Protein AF-A0A7T4QQ82-F1 (afdb_monomer)

pLDDT: mean 84.8, std 8.28, range [46.31, 94.81]

Solvent-accessible surface area (backbone atoms only — not comparable to full-atom values): 7508 Å² total; per-residue (Å²): 112,69,69,62,50,51,53,51,51,51,50,52,51,52,58,57,50,46,69,37,84,68,48,26,59,54,51,46,43,76,74,28,44,82,48,43,31,34,27,23,57,44,44,88,46,71,50,71,35,43,78,71,74,51,64,68,60,53,52,49,56,51,60,71,66,56,47,87,91,71,66,52,92,46,56,80,42,70,26,26,51,50,77,86,63,79,87,52,58,91,48,46,67,58,74,69,39,82,78,35,75,72,77,68,36,49,75,46,55,62,66,59,28,53,52,39,38,52,52,52,56,49,54,58,61,64,73,77,111

Radius of gyration: 19.85 Å; Cα contacts (8 Å, |Δi|>4): 133; chains: 1; bounding box: 48×26×62 Å

Foldseek 3Di:
DVVVVVVVVVVVVVVVVCVDPPNVVVCQQVQQQAAWKKAWLLRPDIDGDRRLPVVVVVVVVLVVPDDVVPDDVRSVAMETQHDDRPVPVVCVVLVPPPPNPSVVGHYDHPVSNVVSNVVVVVVVVVVVD

Sequence (129 aa):
MKKRYYILMSLIVIIFLSNIPPLRYTFDWLVDETHYKYATASGNFSVIDRSGNNISGVKGGFKESIDPEKLIADDTVLCRLFWKNPLAFWRYHSYLDKNDPRYKIPYKSEDEIEKRKKEIAHSLKNHVN

Structure (mmCIF, N/CA/C/O backbone):
data_AF-A0A7T4QQ82-F1
#
_entry.id   AF-A0A7T4QQ82-F1
#
loop_
_atom_site.group_PDB
_atom_site.id
_atom_site.type_symbol
_atom_site.label_atom_id
_atom_site.label_alt_id
_atom_site.label_comp_id
_atom_site.label_asym_id
_atom_site.label_entity_id
_atom_site.label_seq_id
_atom_site.pdbx_PDB_ins_code
_atom_site.Cartn_x
_atom_site.Cartn_y
_atom_site.Cartn_z
_atom_site.occupancy
_atom_site.B_iso_or_equiv
_atom_site.auth_seq_id
_atom_site.auth_comp_id
_atom_site.auth_asym_id
_atom_site.auth_atom_id
_atom_site.pdbx_PDB_model_num
ATOM 1 N N . MET A 1 1 ? -16.235 -8.145 37.964 1.00 60.66 1 MET A N 1
ATOM 2 C CA . MET A 1 1 ? -17.099 -7.789 36.812 1.00 60.66 1 MET A CA 1
ATOM 3 C C . MET A 1 1 ? -16.994 -6.312 36.432 1.00 60.66 1 MET A C 1
ATOM 5 O O . MET A 1 1 ? -16.609 -6.038 35.306 1.00 60.66 1 MET A O 1
ATOM 9 N N . LYS A 1 2 ? -17.191 -5.366 37.365 1.00 72.62 2 LYS A N 1
ATOM 10 C CA . LYS A 1 2 ? -17.107 -3.912 37.094 1.00 72.62 2 LYS A CA 1
ATOM 11 C C . LYS A 1 2 ? -15.767 -3.441 36.490 1.00 72.62 2 LYS A C 1
ATOM 13 O O . LYS A 1 2 ? -15.773 -2.705 35.519 1.00 72.62 2 LYS A O 1
ATOM 18 N N . LYS A 1 3 ? -14.616 -3.932 36.979 1.00 82.25 3 LYS A N 1
ATOM 19 C CA . LYS A 1 3 ? -13.288 -3.576 36.422 1.00 82.25 3 LYS A CA 1
ATOM 20 C C . LYS A 1 3 ? -13.125 -3.952 34.940 1.00 82.25 3 LYS A C 1
ATOM 22 O O . LYS A 1 3 ? -12.616 -3.155 34.168 1.00 82.25 3 LYS A O 1
ATOM 27 N N . ARG A 1 4 ? -13.603 -5.138 34.537 1.00 87.38 4 ARG A N 1
ATOM 28 C CA . ARG A 1 4 ? -13.575 -5.584 33.130 1.00 87.38 4 ARG A CA 1
ATOM 29 C C . ARG A 1 4 ? -14.492 -4.724 32.257 1.00 87.38 4 ARG A C 1
ATOM 31 O O . ARG A 1 4 ? -14.113 -4.380 31.149 1.00 87.38 4 ARG A O 1
ATOM 38 N N . TYR A 1 5 ? -15.650 -4.334 32.791 1.00 92.31 5 TYR A N 1
ATOM 39 C CA . TYR A 1 5 ? -16.566 -3.404 32.129 1.00 92.31 5 TYR A CA 1
ATOM 40 C C . TYR A 1 5 ? -15.931 -2.024 31.905 1.00 92.31 5 TYR A C 1
ATOM 42 O O . TYR A 1 5 ? -16.000 -1.510 30.797 1.00 92.31 5 TYR A O 1
ATOM 50 N N . TYR A 1 6 ? -15.246 -1.453 32.904 1.00 93.25 6 TYR A N 1
ATOM 51 C CA . TYR A 1 6 ? -14.562 -0.164 32.737 1.00 93.25 6 TYR A CA 1
ATOM 52 C C . TYR A 1 6 ? -13.428 -0.222 31.711 1.00 93.25 6 TYR A C 1
ATOM 54 O O . TYR A 1 6 ? -13.313 0.697 30.912 1.00 93.25 6 TYR A O 1
ATOM 62 N N . ILE A 1 7 ? -12.652 -1.312 31.680 1.00 93.62 7 ILE A N 1
ATOM 63 C CA . ILE A 1 7 ? -11.613 -1.523 30.657 1.00 93.62 7 ILE A CA 1
ATOM 64 C C . ILE A 1 7 ? -12.239 -1.593 29.256 1.00 93.62 7 ILE A C 1
ATOM 66 O O . ILE A 1 7 ? -11.759 -0.952 28.322 1.00 93.62 7 ILE A O 1
ATOM 70 N N . LEU A 1 8 ? -13.339 -2.337 29.111 1.00 93.50 8 LEU A N 1
ATOM 71 C CA . LEU A 1 8 ? -14.050 -2.451 27.838 1.00 93.50 8 LEU A CA 1
ATOM 72 C C . LEU A 1 8 ? -14.605 -1.092 27.388 1.00 93.50 8 LEU A C 1
ATOM 74 O O . LEU A 1 8 ? -14.417 -0.696 26.243 1.00 93.50 8 LEU A O 1
ATOM 78 N N . MET A 1 9 ? -15.224 -0.346 28.306 1.00 93.62 9 MET A N 1
ATOM 79 C CA . MET A 1 9 ? -15.733 0.999 28.041 1.00 93.62 9 MET A CA 1
ATOM 80 C C . MET A 1 9 ? -14.620 1.971 27.659 1.00 93.62 9 MET A C 1
ATOM 82 O O . MET A 1 9 ? -14.790 2.729 26.708 1.00 93.62 9 MET A O 1
ATOM 86 N N . SER A 1 10 ? -13.468 1.934 28.336 1.00 91.06 10 SER A N 1
ATOM 87 C CA . SER A 1 10 ? -12.330 2.779 27.962 1.00 91.06 10 SER A CA 1
ATOM 88 C C . SER A 1 10 ? -11.802 2.445 26.568 1.00 91.06 10 SER A C 1
ATOM 90 O O . SER A 1 10 ? -11.508 3.359 25.807 1.00 91.06 10 SER A O 1
ATOM 92 N N . LEU A 1 11 ? -11.753 1.161 26.193 1.00 89.62 11 LEU A N 1
ATOM 93 C CA . LEU A 1 11 ? -11.360 0.751 24.842 1.00 89.62 11 LEU A CA 1
ATOM 94 C C . LEU A 1 11 ? -12.345 1.274 23.795 1.00 89.62 11 LEU A C 1
ATOM 96 O O . LEU A 1 11 ? -11.919 1.848 22.800 1.00 89.62 11 LEU A O 1
ATOM 100 N N . ILE A 1 12 ? -13.651 1.146 24.041 1.00 89.12 12 ILE A N 1
ATOM 101 C CA . ILE A 1 12 ? -14.686 1.670 23.140 1.00 89.12 12 ILE A CA 1
ATOM 102 C C . ILE A 1 12 ? -14.532 3.186 22.970 1.00 89.12 12 ILE A C 1
ATOM 104 O O . ILE A 1 12 ? -14.526 3.675 21.844 1.00 89.12 12 ILE A O 1
ATOM 108 N N . VAL A 1 13 ? -14.348 3.933 24.061 1.00 89.75 13 VAL A N 1
ATOM 109 C CA . VAL A 1 13 ? -14.150 5.390 24.000 1.00 89.75 13 VAL A CA 1
ATOM 110 C C . VAL A 1 13 ? -12.892 5.751 23.207 1.00 89.75 13 VAL A C 1
ATOM 112 O O . VAL A 1 13 ? -12.957 6.636 22.360 1.00 89.75 13 VAL A O 1
ATOM 115 N N . ILE A 1 14 ? -11.773 5.049 23.412 1.00 85.31 14 ILE A N 1
ATOM 116 C CA . ILE A 1 14 ? -10.534 5.263 22.645 1.00 85.31 14 ILE A CA 1
ATOM 117 C C . ILE A 1 14 ? -10.767 5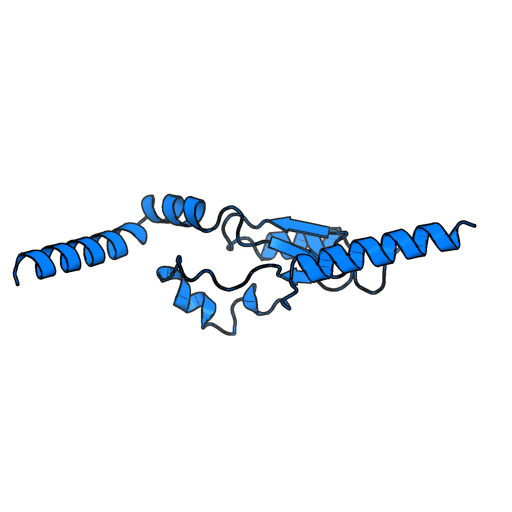.012 21.149 1.00 85.31 14 ILE A C 1
ATOM 119 O O . ILE A 1 14 ? -10.329 5.813 20.328 1.00 85.31 14 ILE A O 1
ATOM 123 N N . ILE A 1 15 ? -11.499 3.950 20.798 1.00 83.88 15 ILE A N 1
ATOM 124 C CA . ILE A 1 15 ? -11.857 3.622 19.411 1.00 83.88 15 ILE A CA 1
ATOM 125 C C . ILE A 1 15 ? -12.719 4.726 18.779 1.00 83.88 15 ILE A C 1
ATOM 127 O O . ILE A 1 15 ? -12.508 5.099 17.626 1.00 83.88 15 ILE A O 1
ATOM 131 N N . PHE A 1 16 ? -13.693 5.272 19.510 1.00 84.44 16 PHE A N 1
ATOM 132 C CA . PHE A 1 16 ? -14.508 6.379 19.003 1.00 84.44 16 PHE A CA 1
ATOM 133 C C . PHE A 1 16 ? -13.686 7.664 18.846 1.00 84.44 16 PHE A C 1
ATOM 135 O O . PHE A 1 16 ? -13.773 8.322 17.810 1.00 84.44 16 PHE A O 1
ATOM 142 N N . LEU A 1 17 ? -12.851 8.004 19.833 1.00 83.00 17 LEU A N 1
ATOM 143 C CA . LEU A 1 17 ? -12.011 9.203 19.796 1.00 83.00 17 LEU A CA 1
ATOM 144 C C . LEU A 1 17 ? -10.945 9.143 18.694 1.00 83.00 17 LEU A C 1
ATOM 146 O O . LEU A 1 17 ? -10.668 10.170 18.078 1.00 83.00 17 LEU A O 1
ATOM 150 N N . SER A 1 18 ? -10.390 7.965 18.384 1.00 75.94 18 SER A N 1
ATOM 151 C CA . SER A 1 18 ? -9.410 7.811 17.298 1.00 75.94 18 SER A CA 1
ATOM 152 C C . SER A 1 18 ? -9.993 8.064 15.902 1.00 75.94 18 SER A C 1
ATOM 154 O O . SER A 1 18 ? -9.237 8.263 14.957 1.00 75.94 18 SER A O 1
ATOM 156 N N . ASN A 1 19 ? -11.322 8.113 15.758 1.00 79.12 19 ASN A N 1
ATOM 157 C CA . ASN A 1 19 ? -11.995 8.437 14.498 1.00 79.12 19 ASN A CA 1
ATOM 158 C C . ASN A 1 19 ? -12.304 9.938 14.327 1.00 79.12 19 ASN A C 1
ATOM 160 O O . ASN A 1 19 ? -12.681 10.357 13.229 1.00 79.12 19 ASN A O 1
ATOM 164 N N . ILE A 1 20 ? -12.134 10.754 15.373 1.00 82.88 20 ILE A N 1
ATOM 165 C CA . ILE A 1 20 ? -12.473 12.183 15.365 1.00 82.88 20 ILE A CA 1
ATOM 166 C C . ILE A 1 20 ? -11.228 13.021 15.008 1.00 82.88 20 ILE A C 1
ATOM 168 O O . ILE A 1 20 ? -10.159 12.817 15.591 1.00 82.88 20 ILE A O 1
ATOM 172 N N . PRO A 1 21 ? -11.313 13.980 14.065 1.00 79.69 21 PRO A N 1
ATOM 173 C CA . PRO A 1 21 ? -10.241 14.953 13.846 1.00 79.69 21 PRO A CA 1
ATOM 174 C C . PRO A 1 21 ? -10.005 15.826 15.097 1.00 79.69 21 PRO A C 1
ATOM 176 O O . PRO A 1 21 ? -10.978 16.245 15.720 1.00 79.69 21 PRO A O 1
ATOM 179 N N . PRO A 1 22 ? -8.753 16.154 15.472 1.00 81.25 22 PRO A N 1
ATOM 180 C CA . PRO A 1 22 ? -7.504 15.876 14.760 1.00 81.25 22 PRO A CA 1
ATOM 181 C C . PRO A 1 22 ? -6.859 14.525 15.106 1.00 81.25 22 PRO A C 1
ATOM 183 O O . PRO A 1 22 ? -5.943 14.111 14.401 1.00 81.25 22 PRO A O 1
ATOM 186 N N . LEU A 1 23 ? -7.329 13.828 16.148 1.00 80.69 23 LEU A N 1
ATOM 187 C CA . LEU A 1 23 ? -6.727 12.581 16.643 1.00 80.69 23 LEU A CA 1
ATOM 188 C C . LEU A 1 23 ? -6.598 11.527 15.542 1.00 80.69 23 LEU A C 1
AT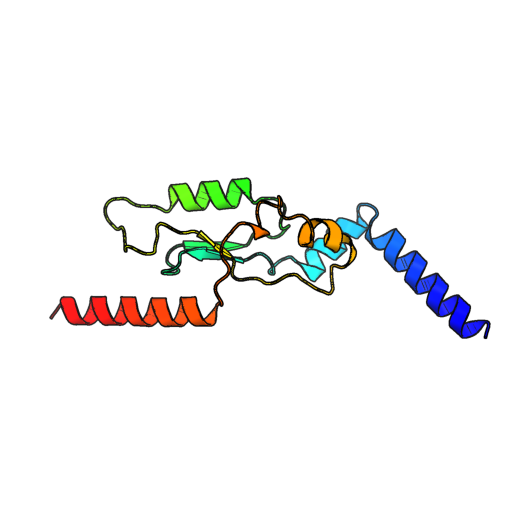OM 190 O O . LEU A 1 23 ? -5.565 10.869 15.446 1.00 80.69 23 LEU A O 1
ATOM 194 N N . ARG A 1 24 ? -7.598 11.434 14.661 1.00 78.88 24 ARG A N 1
ATOM 195 C CA . ARG A 1 24 ? -7.553 10.566 13.480 1.00 78.88 24 ARG A CA 1
ATOM 196 C C . ARG A 1 24 ? -6.293 10.760 12.635 1.00 78.88 24 ARG A C 1
ATOM 198 O O . ARG A 1 24 ? -5.672 9.775 12.264 1.00 78.88 24 ARG A O 1
ATOM 205 N N . TYR A 1 25 ? -5.883 12.002 12.372 1.00 77.94 25 TYR A N 1
ATOM 206 C CA . TYR A 1 25 ? -4.676 12.271 11.585 1.00 77.94 25 TYR A CA 1
ATOM 207 C C . TYR A 1 25 ? -3.412 11.796 12.298 1.00 77.94 25 TYR A C 1
ATOM 209 O O . TYR A 1 25 ? -2.509 11.276 11.652 1.00 77.94 25 TYR A O 1
ATOM 217 N N . THR A 1 26 ? -3.347 11.942 13.622 1.00 81.50 26 THR A N 1
ATOM 218 C CA . THR A 1 26 ? -2.211 11.465 14.420 1.00 81.50 26 THR A CA 1
ATOM 219 C C . THR A 1 26 ? -2.126 9.942 14.419 1.00 81.50 26 THR A C 1
ATOM 221 O O . THR A 1 26 ? -1.037 9.397 14.265 1.00 81.50 26 THR A O 1
ATOM 224 N N . PHE A 1 27 ? -3.262 9.251 14.555 1.00 80.06 27 PHE A N 1
ATOM 225 C CA . PHE A 1 27 ? -3.309 7.792 14.469 1.00 80.06 27 PHE A CA 1
ATOM 226 C C . PHE A 1 27 ? -2.979 7.292 13.062 1.00 80.06 27 PHE A C 1
ATOM 228 O O . PHE A 1 27 ? -2.180 6.370 12.933 1.00 80.06 27 PHE A O 1
ATOM 235 N N . ASP A 1 28 ? -3.533 7.917 12.021 1.00 77.88 28 ASP A N 1
ATOM 236 C CA . ASP A 1 28 ? -3.223 7.576 10.632 1.00 77.88 28 ASP A CA 1
ATOM 237 C C . ASP A 1 28 ? -1.725 7.803 10.342 1.00 77.88 28 ASP A C 1
ATOM 239 O O . ASP A 1 28 ? -1.082 6.946 9.750 1.00 77.88 28 ASP A O 1
ATOM 243 N N . TRP A 1 29 ? -1.123 8.896 10.825 1.00 80.44 29 TRP A N 1
ATOM 244 C CA . TRP A 1 29 ? 0.321 9.125 10.698 1.00 80.44 29 TRP A CA 1
ATOM 245 C C . TRP A 1 29 ? 1.144 8.049 11.424 1.00 80.44 29 TRP A C 1
ATOM 247 O O . TRP A 1 29 ? 1.993 7.410 10.809 1.00 80.44 29 TRP A O 1
ATOM 257 N N . LEU A 1 30 ? 0.848 7.784 12.700 1.00 82.31 30 LEU A N 1
ATOM 258 C CA . LEU A 1 30 ? 1.586 6.811 13.513 1.00 82.31 30 LEU A CA 1
ATOM 259 C C . LEU A 1 30 ? 1.539 5.392 12.927 1.00 82.31 30 LEU A C 1
ATOM 261 O O . LEU A 1 30 ? 2.505 4.639 13.035 1.00 82.31 30 LEU A O 1
ATOM 265 N N . VAL A 1 31 ? 0.397 5.013 12.355 1.00 81.06 31 VAL A N 1
ATOM 266 C CA . VAL A 1 31 ? 0.128 3.640 11.916 1.00 81.06 31 VAL A CA 1
ATOM 267 C C . VAL A 1 31 ? 0.459 3.432 10.433 1.00 81.06 31 VAL A C 1
ATOM 269 O O . VAL A 1 31 ? 0.825 2.315 10.064 1.00 81.06 31 VAL A O 1
ATOM 272 N N . ASP A 1 32 ? 0.386 4.477 9.597 1.00 81.38 32 ASP A N 1
ATOM 273 C CA . ASP A 1 32 ? 0.445 4.342 8.137 1.00 81.38 32 ASP A CA 1
ATOM 274 C C . ASP A 1 32 ? 1.515 5.189 7.413 1.00 81.38 32 ASP A C 1
ATOM 276 O O . ASP A 1 32 ? 1.655 5.029 6.197 1.00 81.38 32 ASP A O 1
ATOM 280 N N . GLU A 1 33 ? 2.313 6.030 8.091 1.00 80.06 33 GLU A N 1
ATOM 281 C CA . GLU A 1 33 ? 3.250 6.967 7.426 1.00 80.06 33 GLU A CA 1
ATOM 282 C C . GLU A 1 33 ? 4.163 6.303 6.379 1.00 80.06 33 GLU A C 1
ATOM 284 O O . GLU A 1 33 ? 4.458 6.888 5.334 1.00 80.06 33 GLU A O 1
ATOM 289 N N . THR A 1 34 ? 4.595 5.069 6.633 1.00 83.44 34 THR A N 1
ATOM 290 C CA . THR A 1 34 ? 5.469 4.302 5.730 1.00 83.44 34 THR A CA 1
ATOM 291 C C . THR A 1 34 ? 4.799 3.061 5.146 1.00 83.44 34 THR A C 1
ATOM 293 O O . THR A 1 34 ? 5.451 2.274 4.459 1.00 83.44 34 THR A O 1
ATOM 296 N N . HIS A 1 35 ? 3.502 2.882 5.397 1.00 89.12 35 HIS A N 1
ATOM 297 C CA . HIS A 1 35 ? 2.790 1.658 5.058 1.00 89.12 35 HIS A CA 1
ATOM 298 C C . HIS A 1 35 ? 2.465 1.575 3.563 1.00 89.12 35 HIS A C 1
ATOM 300 O O . HIS A 1 35 ? 2.749 0.562 2.931 1.00 89.12 35 HIS A O 1
ATOM 306 N N . TYR A 1 36 ? 1.914 2.633 2.960 1.00 91.06 36 TYR A N 1
ATOM 307 C CA . TYR A 1 36 ? 1.443 2.582 1.570 1.00 91.06 36 TYR A CA 1
ATOM 308 C C . TYR A 1 36 ? 2.566 2.825 0.556 1.00 91.06 36 TYR A C 1
ATOM 310 O O . TYR A 1 36 ? 2.692 3.906 -0.023 1.00 91.06 36 TYR A O 1
ATOM 318 N N . LYS A 1 37 ? 3.379 1.797 0.323 1.00 94.25 37 LYS A N 1
ATOM 319 C CA . LYS A 1 37 ? 4.448 1.812 -0.678 1.00 94.25 37 LYS A CA 1
ATOM 320 C C . LYS A 1 37 ? 4.004 1.235 -2.023 1.00 94.25 37 LYS A C 1
ATOM 322 O O . LYS A 1 37 ? 3.345 0.197 -2.098 1.00 94.25 37 LYS A O 1
ATOM 327 N N . TYR A 1 38 ? 4.436 1.874 -3.096 1.00 94.50 38 TYR A N 1
ATOM 328 C CA . TYR A 1 38 ? 4.197 1.438 -4.466 1.00 94.50 38 TYR A CA 1
ATOM 329 C C . TYR A 1 38 ? 5.511 1.415 -5.228 1.00 94.50 38 TYR A C 1
ATOM 331 O O . TYR A 1 38 ? 6.402 2.216 -4.946 1.00 94.50 38 TYR A O 1
ATOM 339 N N . ALA A 1 39 ? 5.625 0.516 -6.196 1.00 93.94 39 ALA A N 1
ATOM 340 C CA . ALA A 1 39 ? 6.778 0.443 -7.081 1.00 93.94 39 ALA A CA 1
ATOM 341 C C . ALA A 1 39 ? 6.400 -0.168 -8.428 1.00 93.94 39 ALA A C 1
ATOM 343 O O . ALA A 1 39 ? 5.349 -0.796 -8.551 1.00 93.94 39 ALA A O 1
ATOM 344 N N . THR A 1 40 ? 7.254 -0.010 -9.433 1.00 92.25 40 THR A N 1
ATOM 345 C CA . THR A 1 40 ? 7.154 -0.829 -10.648 1.00 92.25 40 THR A CA 1
ATOM 346 C C . THR A 1 40 ? 7.610 -2.258 -10.396 1.00 92.25 40 THR A C 1
ATOM 348 O O . THR A 1 40 ? 8.303 -2.537 -9.417 1.00 92.25 40 THR A O 1
ATOM 351 N N . ALA A 1 41 ? 7.264 -3.179 -11.297 1.00 86.12 41 ALA A N 1
ATOM 352 C CA . ALA A 1 41 ? 7.724 -4.562 -11.197 1.00 86.12 41 ALA A CA 1
ATOM 353 C C . ALA A 1 41 ? 9.249 -4.718 -11.365 1.00 86.12 41 ALA A C 1
ATOM 355 O O . ALA A 1 41 ? 9.803 -5.681 -10.837 1.00 86.12 41 ALA A O 1
ATOM 356 N N . SER A 1 42 ? 9.929 -3.782 -12.039 1.00 83.75 42 SER A N 1
ATOM 357 C CA . SER A 1 42 ? 11.400 -3.700 -12.023 1.00 83.75 42 SER A CA 1
ATOM 358 C C . SER A 1 42 ? 11.934 -2.998 -10.764 1.00 83.75 42 SER A C 1
ATOM 360 O O . SER A 1 42 ? 13.074 -3.209 -10.359 1.00 83.75 42 SER A O 1
ATOM 362 N N . GLY A 1 43 ? 11.104 -2.147 -10.153 1.00 83.50 43 GLY A N 1
ATOM 363 C CA . GLY A 1 43 ? 11.420 -1.300 -9.016 1.00 83.50 43 GLY A CA 1
ATOM 364 C C . GLY A 1 43 ? 12.209 -0.025 -9.340 1.00 83.50 43 GLY A C 1
ATOM 365 O O . GLY A 1 43 ? 12.691 0.622 -8.407 1.00 83.50 43 GLY A O 1
ATOM 366 N N . ASN A 1 44 ? 12.354 0.349 -10.613 1.00 85.12 44 ASN A N 1
ATOM 367 C CA . ASN A 1 44 ? 12.945 1.629 -11.023 1.00 85.12 44 ASN A CA 1
ATOM 368 C C . ASN A 1 44 ? 12.167 2.842 -10.505 1.00 85.12 44 ASN A C 1
ATOM 370 O O . ASN A 1 44 ? 12.762 3.857 -10.149 1.00 85.12 44 ASN A O 1
ATOM 374 N N . PHE A 1 45 ? 10.847 2.718 -10.400 1.00 89.44 45 PHE A N 1
ATOM 375 C CA . PHE A 1 45 ? 10.003 3.689 -9.720 1.00 89.44 45 PHE A CA 1
ATOM 376 C C . PHE A 1 45 ? 9.590 3.142 -8.355 1.00 89.44 45 PHE A C 1
ATOM 378 O O . PHE A 1 45 ? 9.194 1.980 -8.241 1.00 89.44 45 PHE A O 1
ATOM 385 N N . SER A 1 46 ? 9.642 3.986 -7.324 1.00 91.88 46 SER A N 1
ATOM 386 C CA . SER A 1 46 ? 9.088 3.684 -6.005 1.00 91.88 46 SER A CA 1
ATOM 387 C C . SER A 1 46 ? 8.598 4.949 -5.314 1.00 91.88 46 SER A C 1
ATOM 389 O O . SER A 1 46 ? 9.295 5.963 -5.328 1.00 91.88 46 SER A O 1
ATOM 391 N N . VAL A 1 47 ? 7.438 4.884 -4.667 1.00 93.19 47 VAL A N 1
ATOM 392 C CA . VAL A 1 47 ? 6.840 6.023 -3.962 1.00 93.19 47 VAL A CA 1
ATOM 393 C C . VAL A 1 47 ? 6.077 5.566 -2.722 1.00 93.19 47 VAL A C 1
ATOM 395 O O . VAL A 1 47 ? 5.538 4.460 -2.679 1.00 93.19 47 VAL A O 1
ATOM 398 N N . ILE A 1 48 ? 6.019 6.434 -1.711 1.00 92.50 48 ILE A N 1
ATOM 399 C CA . ILE A 1 48 ? 5.266 6.217 -0.472 1.00 92.50 48 ILE A CA 1
ATOM 400 C C . ILE A 1 48 ? 4.119 7.229 -0.403 1.00 92.50 48 ILE A C 1
ATOM 402 O O . ILE A 1 48 ? 4.357 8.437 -0.406 1.00 92.50 48 ILE A O 1
ATOM 406 N N . ASP A 1 49 ? 2.880 6.748 -0.306 1.00 90.00 49 ASP A N 1
ATOM 407 C CA . ASP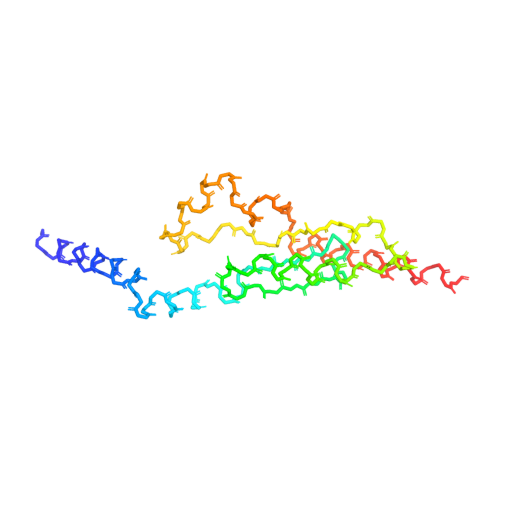 A 1 49 ? 1.711 7.572 0.016 1.00 90.00 49 ASP A CA 1
ATOM 408 C C . ASP A 1 49 ? 1.510 7.605 1.534 1.00 90.00 49 ASP A C 1
ATOM 410 O O . ASP A 1 49 ? 0.862 6.737 2.109 1.00 90.00 49 ASP A O 1
A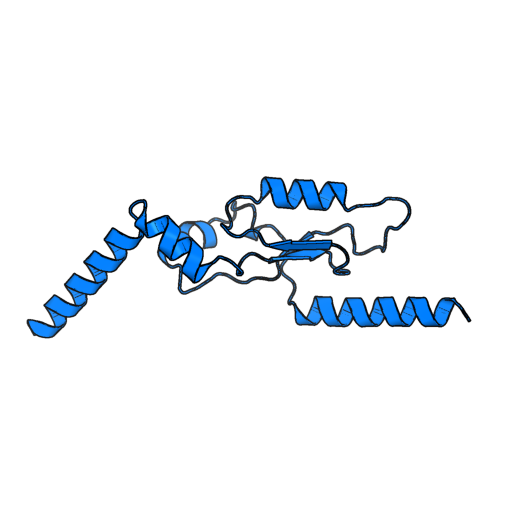TOM 414 N N . ARG A 1 50 ? 2.027 8.640 2.196 1.00 82.62 50 ARG A N 1
ATOM 415 C CA . ARG A 1 50 ? 2.018 8.744 3.669 1.00 82.62 50 ARG A CA 1
ATOM 416 C C . ARG A 1 50 ? 0.630 8.705 4.320 1.00 82.62 50 ARG A C 1
ATOM 418 O O . ARG A 1 50 ? 0.534 8.543 5.528 1.00 82.62 50 ARG A O 1
ATOM 425 N N . SER A 1 51 ? -0.439 8.898 3.549 1.00 75.69 51 SER A N 1
ATOM 426 C CA . SER A 1 51 ? -1.821 8.936 4.055 1.00 75.69 51 SER A CA 1
ATOM 427 C C . SER A 1 51 ? -2.693 7.785 3.537 1.00 75.69 51 SER A C 1
ATOM 429 O O . SER A 1 51 ? -3.780 7.508 4.061 1.00 75.69 51 SER A O 1
ATOM 431 N N . GLY A 1 52 ? -2.250 7.124 2.466 1.00 79.88 52 GLY A N 1
ATOM 432 C CA . GLY A 1 52 ? -3.080 6.210 1.691 1.00 79.88 52 GLY A CA 1
ATOM 433 C C . GLY A 1 52 ? -4.279 6.899 1.032 1.00 79.88 52 GLY A C 1
ATOM 434 O O . GLY A 1 52 ? -5.253 6.219 0.719 1.00 79.88 52 GLY A O 1
ATOM 435 N N . ASN A 1 53 ? -4.275 8.225 0.886 1.00 80.56 53 ASN A N 1
ATOM 436 C CA . ASN A 1 53 ? -5.376 8.991 0.295 1.00 80.56 53 ASN A CA 1
ATOM 437 C C . ASN A 1 53 ? -4.960 9.712 -0.998 1.00 80.56 53 ASN A C 1
ATOM 439 O O . ASN A 1 53 ? -5.813 10.294 -1.663 1.00 80.56 53 ASN A O 1
ATOM 443 N N . ASN A 1 54 ? -3.683 9.648 -1.395 1.00 87.31 54 ASN A N 1
ATOM 444 C CA . ASN A 1 54 ? -3.142 10.337 -2.568 1.00 87.31 54 ASN A CA 1
ATOM 445 C C . ASN A 1 54 ? -2.852 9.374 -3.733 1.00 87.31 54 ASN A C 1
ATOM 447 O O . ASN A 1 54 ? -1.849 9.475 -4.442 1.00 87.31 54 ASN A O 1
ATOM 451 N N . ILE A 1 55 ? -3.752 8.417 -3.955 1.00 89.69 55 ILE A N 1
ATOM 452 C CA . ILE A 1 55 ? -3.599 7.415 -5.016 1.00 89.69 55 ILE A CA 1
ATOM 453 C C . ILE A 1 55 ? -3.557 8.033 -6.423 1.00 89.69 55 ILE A C 1
ATOM 455 O O . ILE A 1 55 ? -2.926 7.485 -7.325 1.00 89.69 55 ILE A O 1
ATOM 459 N N . SER A 1 56 ? -4.219 9.176 -6.622 1.00 90.62 56 SER A N 1
ATOM 460 C CA . SER A 1 56 ? -4.172 9.942 -7.869 1.00 90.62 56 SER A CA 1
ATOM 461 C C . SER A 1 56 ? -2.771 10.496 -8.124 1.00 90.62 56 SER A C 1
ATOM 463 O O . SER A 1 56 ? -2.248 10.302 -9.219 1.00 90.62 56 SER A O 1
ATOM 465 N N . GLY A 1 57 ? -2.139 11.099 -7.112 1.00 91.00 57 GLY A N 1
ATOM 466 C CA . GLY A 1 57 ? -0.761 11.580 -7.195 1.00 91.00 57 GLY A CA 1
ATOM 467 C C . GLY A 1 57 ? 0.235 10.453 -7.466 1.00 91.00 57 GLY A C 1
ATOM 468 O O . GLY A 1 57 ? 1.092 10.592 -8.332 1.00 91.00 57 GLY A O 1
ATOM 469 N N . VAL A 1 58 ? 0.064 9.296 -6.813 1.00 92.38 58 VAL A N 1
ATOM 470 C CA . VAL A 1 58 ? 0.885 8.096 -7.071 1.00 92.38 58 VAL A CA 1
ATOM 471 C C . VAL A 1 58 ? 0.790 7.657 -8.534 1.00 92.38 58 VAL A C 1
ATOM 473 O O . VAL A 1 58 ? 1.811 7.408 -9.171 1.00 92.38 58 VAL A O 1
ATOM 476 N N . LYS A 1 59 ? -0.425 7.580 -9.091 1.00 92.38 59 LYS A N 1
ATOM 477 C CA . LYS A 1 59 ? -0.631 7.205 -10.500 1.00 92.38 59 LYS A CA 1
ATOM 478 C C . LYS A 1 59 ? -0.078 8.248 -11.473 1.00 92.38 59 LYS A C 1
ATOM 480 O O . LYS A 1 59 ? 0.430 7.863 -12.521 1.00 92.38 59 LYS A O 1
ATOM 485 N N . GLY A 1 60 ? -0.177 9.533 -11.132 1.00 91.12 60 GLY A N 1
ATOM 486 C CA . GLY A 1 60 ? 0.415 10.628 -11.902 1.00 91.12 60 GLY A CA 1
ATOM 487 C C . GLY A 1 60 ? 1.933 10.498 -11.985 1.00 91.12 60 GLY A C 1
ATOM 488 O O . GLY A 1 60 ? 2.466 10.357 -13.081 1.00 91.12 60 GLY A O 1
ATOM 489 N N . GLY A 1 61 ? 2.605 10.409 -10.833 1.00 89.25 61 GLY A N 1
ATOM 490 C CA . GLY A 1 61 ? 4.061 10.245 -10.774 1.00 89.25 61 GLY A CA 1
ATOM 491 C C . GLY A 1 61 ? 4.546 8.954 -11.437 1.00 89.25 61 GLY A C 1
ATOM 492 O O . GLY A 1 61 ? 5.569 8.953 -12.113 1.00 89.25 61 GLY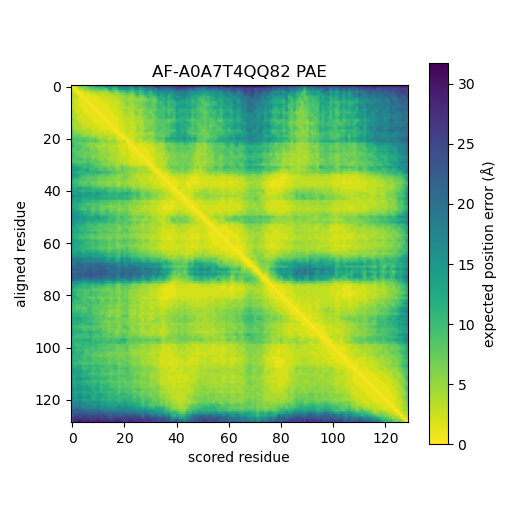 A O 1
ATOM 493 N N . PHE A 1 62 ? 3.780 7.865 -11.323 1.00 92.00 62 PHE A N 1
ATOM 494 C CA . PHE A 1 62 ? 4.071 6.640 -12.062 1.00 92.00 62 PHE A CA 1
ATOM 495 C C . PHE A 1 62 ? 4.014 6.869 -13.579 1.00 92.00 62 PHE A C 1
ATOM 497 O O . PHE A 1 62 ? 4.950 6.508 -14.283 1.00 92.00 62 PHE A O 1
ATOM 504 N N . LYS A 1 63 ? 2.957 7.510 -14.089 1.00 90.00 63 LYS A N 1
ATOM 505 C CA . LYS A 1 63 ? 2.818 7.792 -15.524 1.00 90.00 63 LYS A CA 1
ATOM 506 C C . LYS A 1 63 ? 3.950 8.680 -16.048 1.00 90.00 63 LYS A C 1
ATOM 508 O O . LYS A 1 63 ? 4.423 8.452 -17.153 1.00 90.00 63 LYS A O 1
ATOM 513 N N . GLU A 1 64 ? 4.380 9.658 -15.255 1.00 87.94 64 GLU A N 1
ATOM 514 C CA . GLU A 1 64 ? 5.515 10.534 -15.572 1.00 87.94 64 GLU A CA 1
ATOM 515 C C . GLU A 1 64 ? 6.862 9.797 -15.546 1.00 87.94 64 GLU A C 1
ATOM 517 O O . GLU A 1 64 ? 7.770 10.165 -16.283 1.00 87.94 64 GLU A O 1
ATOM 522 N N . SER A 1 65 ? 6.993 8.740 -14.737 1.00 84.94 65 SER A N 1
ATOM 523 C CA . SER A 1 65 ? 8.218 7.931 -14.663 1.00 84.94 65 SER A CA 1
ATOM 524 C C . SER A 1 65 ? 8.415 6.960 -15.830 1.00 84.94 65 SER A C 1
ATOM 526 O O . SER A 1 65 ? 9.509 6.419 -15.985 1.00 84.94 65 SER A O 1
ATOM 528 N N . ILE A 1 66 ? 7.379 6.716 -16.640 1.00 84.56 66 ILE A N 1
ATOM 529 C CA . ILE A 1 66 ? 7.473 5.824 -17.798 1.00 84.56 66 ILE A CA 1
ATOM 530 C C . ILE A 1 66 ? 8.194 6.569 -18.925 1.00 84.56 66 ILE A C 1
ATOM 532 O O . ILE A 1 66 ? 7.595 7.374 -19.637 1.00 84.56 66 ILE A O 1
ATOM 536 N N . ASP A 1 67 ? 9.480 6.270 -19.094 1.00 77.38 67 ASP A N 1
ATOM 537 C CA . ASP A 1 67 ? 10.291 6.740 -20.216 1.00 77.38 67 ASP A CA 1
ATOM 538 C C . ASP A 1 67 ? 10.189 5.741 -21.386 1.00 77.38 67 ASP A C 1
ATOM 540 O O . ASP A 1 67 ? 10.685 4.615 -21.258 1.00 77.38 67 ASP A O 1
ATOM 544 N N . PRO A 1 68 ? 9.567 6.109 -22.525 1.00 73.81 68 PRO A N 1
ATOM 545 C CA . PRO A 1 68 ? 9.407 5.211 -23.664 1.00 73.81 68 PRO A CA 1
ATOM 546 C C . PRO A 1 68 ? 10.737 4.756 -24.285 1.00 73.81 68 PRO A C 1
ATOM 548 O O . PRO A 1 68 ? 10.767 3.703 -24.920 1.00 73.81 68 PRO A O 1
ATOM 551 N N . GLU A 1 69 ? 11.834 5.491 -24.084 1.00 68.69 69 GLU A N 1
ATOM 552 C CA . GLU A 1 69 ? 13.155 5.152 -24.631 1.00 68.69 69 GLU A CA 1
ATOM 553 C C . GLU A 1 69 ? 13.927 4.155 -23.752 1.00 68.69 69 GLU A C 1
ATOM 555 O O . GLU A 1 69 ? 14.856 3.497 -24.221 1.00 68.69 69 GLU A O 1
ATOM 560 N N . LYS A 1 70 ? 13.536 4.006 -22.478 1.00 68.06 70 LYS A N 1
ATOM 561 C CA . LYS A 1 70 ? 14.199 3.139 -21.483 1.00 68.06 70 LYS A CA 1
ATOM 562 C C . LYS A 1 70 ? 13.262 2.093 -20.885 1.00 68.06 70 LYS A C 1
ATOM 564 O O . LYS A 1 70 ? 13.494 1.602 -19.780 1.00 68.06 70 LYS A O 1
ATOM 569 N N . LEU A 1 71 ? 12.209 1.739 -21.619 1.00 68.00 71 LEU A N 1
ATOM 570 C CA . LEU A 1 71 ? 11.230 0.740 -21.207 1.00 68.00 71 LEU A CA 1
ATOM 571 C C . LEU A 1 71 ? 11.888 -0.632 -21.013 1.00 68.00 71 LEU A C 1
ATOM 573 O O . LEU A 1 71 ? 12.105 -1.392 -21.956 1.00 68.00 71 LEU A O 1
ATOM 577 N N . ILE A 1 72 ? 12.129 -0.993 -19.756 1.00 67.75 72 ILE A N 1
ATOM 578 C CA . ILE A 1 72 ? 12.199 -2.397 -19.361 1.00 67.75 72 ILE A CA 1
ATOM 579 C C . ILE A 1 72 ? 10.757 -2.913 -19.390 1.00 67.75 72 ILE A C 1
ATOM 581 O O . ILE A 1 72 ? 9.857 -2.253 -18.874 1.00 67.75 72 ILE A O 1
ATOM 585 N N . ALA A 1 73 ? 10.523 -4.086 -19.987 1.00 64.81 73 ALA A N 1
ATOM 586 C CA . ALA A 1 73 ? 9.181 -4.641 -20.229 1.00 64.81 73 ALA A CA 1
ATOM 587 C C . ALA A 1 73 ? 8.242 -4.624 -18.996 1.00 64.81 73 ALA A C 1
ATOM 589 O O . ALA A 1 73 ? 7.026 -4.497 -19.138 1.00 64.81 73 ALA A O 1
ATOM 590 N N . ASP A 1 74 ? 8.814 -4.661 -17.789 1.00 68.00 74 ASP A N 1
ATOM 591 C CA . ASP A 1 74 ? 8.102 -4.703 -16.510 1.00 68.00 74 ASP A CA 1
ATOM 592 C C . ASP A 1 74 ? 7.882 -3.325 -15.839 1.00 68.00 74 ASP A C 1
ATOM 594 O O . ASP A 1 74 ? 7.249 -3.249 -14.786 1.00 68.00 74 ASP A O 1
ATOM 598 N N . ASP A 1 75 ? 8.355 -2.216 -16.419 1.00 77.81 75 ASP A N 1
ATOM 599 C CA . ASP A 1 75 ? 8.138 -0.858 -15.876 1.00 77.81 75 ASP A CA 1
ATOM 600 C C . ASP A 1 75 ? 6.786 -0.239 -16.241 1.00 77.81 75 ASP A C 1
ATOM 602 O O . ASP A 1 75 ? 6.446 0.856 -15.801 1.00 77.81 75 ASP A O 1
ATOM 606 N N . THR A 1 76 ? 5.963 -0.969 -16.988 1.00 83.44 76 THR A N 1
ATOM 607 C CA . THR A 1 76 ? 4.626 -0.528 -17.407 1.00 83.44 76 THR A CA 1
ATOM 608 C C . THR A 1 76 ? 3.539 -0.806 -16.368 1.00 83.44 76 THR A C 1
ATOM 610 O O . THR A 1 76 ? 2.425 -0.291 -16.486 1.00 83.44 76 THR A O 1
ATOM 613 N N . VAL A 1 77 ? 3.848 -1.586 -15.326 1.00 89.38 77 VAL A N 1
ATOM 614 C CA . VAL A 1 77 ? 2.883 -1.994 -14.299 1.00 89.38 77 VAL A CA 1
ATOM 615 C C . VAL A 1 77 ? 3.264 -1.418 -12.940 1.00 89.38 77 VAL A C 1
ATOM 617 O O . VAL A 1 77 ? 4.319 -1.727 -12.387 1.00 89.38 77 VAL A O 1
ATOM 620 N N . LEU A 1 78 ? 2.347 -0.636 -12.368 1.00 93.00 78 LEU A N 1
ATOM 621 C CA . LEU A 1 78 ? 2.412 -0.207 -10.975 1.00 93.00 78 LEU A CA 1
ATOM 622 C C . LEU A 1 78 ? 1.963 -1.351 -10.063 1.00 93.00 78 LEU A C 1
ATOM 624 O O . LEU A 1 78 ? 0.883 -1.915 -10.243 1.00 93.00 78 LEU A O 1
ATOM 628 N N . CYS A 1 79 ? 2.768 -1.653 -9.055 1.00 94.31 79 CYS A N 1
ATOM 629 C CA . CYS A 1 79 ? 2.490 -2.635 -8.020 1.00 94.31 79 CYS A CA 1
ATOM 630 C C . CYS A 1 79 ? 2.396 -1.954 -6.651 1.00 94.31 79 CYS A C 1
ATOM 632 O O . CYS A 1 79 ? 3.050 -0.945 -6.381 1.00 94.31 79 CYS A O 1
ATOM 634 N N . ARG A 1 80 ? 1.588 -2.531 -5.762 1.00 94.81 80 ARG A N 1
ATOM 635 C CA . ARG A 1 80 ? 1.588 -2.192 -4.338 1.00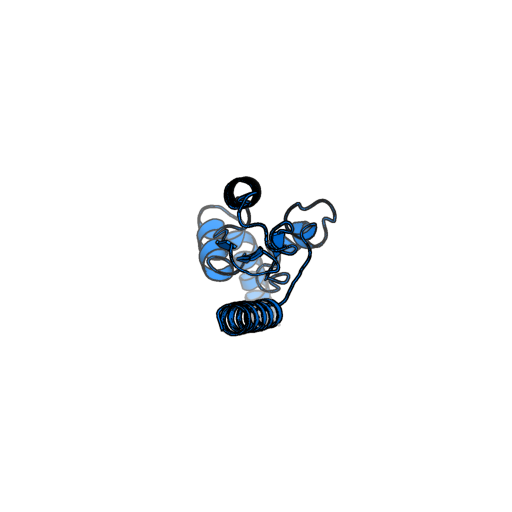 94.81 80 ARG A CA 1
ATOM 636 C C . ARG A 1 80 ? 2.484 -3.167 -3.588 1.00 94.81 80 ARG A C 1
ATOM 638 O O . ARG A 1 80 ? 2.447 -4.365 -3.857 1.00 94.81 80 ARG A O 1
ATOM 645 N N . LEU A 1 81 ? 3.229 -2.644 -2.625 1.00 94.38 81 LEU A N 1
ATOM 646 C CA . LEU A 1 81 ? 4.177 -3.399 -1.801 1.00 94.38 81 LEU A CA 1
ATOM 647 C C . LEU A 1 81 ? 3.620 -3.739 -0.414 1.00 94.38 81 LEU A C 1
ATOM 649 O O . LEU A 1 81 ? 4.268 -4.403 0.386 1.00 94.38 81 LEU A O 1
ATOM 653 N N . PHE A 1 82 ? 2.403 -3.287 -0.118 1.00 92.38 82 PHE A N 1
ATOM 654 C CA . PHE A 1 82 ? 1.781 -3.428 1.191 1.00 92.38 82 PHE A CA 1
ATOM 655 C C . PHE A 1 82 ? 0.553 -4.328 1.163 1.00 92.38 82 PHE A C 1
ATOM 657 O O . PHE A 1 82 ? -0.215 -4.400 0.190 1.00 92.38 82 PHE A O 1
ATOM 664 N N . TRP A 1 83 ? 0.350 -4.983 2.300 1.00 91.12 83 TRP A N 1
ATOM 665 C CA . TRP A 1 83 ? -0.888 -5.668 2.626 1.00 91.12 83 TRP A CA 1
ATOM 666 C C . TRP A 1 83 ? -1.839 -4.753 3.403 1.00 91.12 83 TRP A C 1
ATOM 668 O O . TRP A 1 83 ? -1.508 -3.623 3.711 1.00 91.12 83 TRP A O 1
ATOM 678 N N . LYS A 1 84 ? -3.037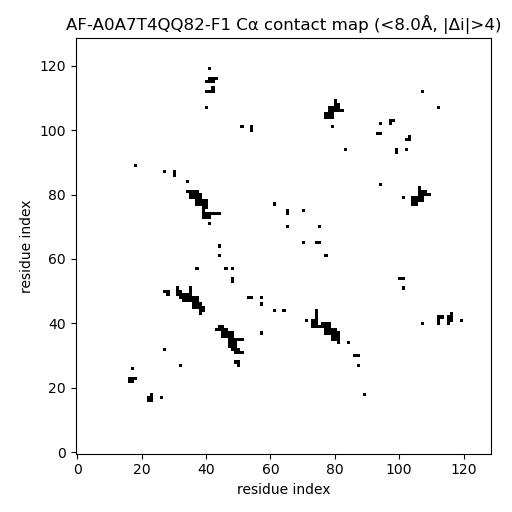 -5.233 3.726 1.00 90.25 84 LYS A N 1
ATOM 679 C CA . LYS A 1 84 ? -3.975 -4.527 4.609 1.00 90.25 84 LYS A CA 1
ATOM 680 C C . LYS A 1 84 ? -3.370 -4.390 6.012 1.00 90.25 84 LYS A C 1
ATOM 682 O O . LYS A 1 84 ? -2.914 -5.394 6.558 1.00 90.25 84 LYS A O 1
ATOM 687 N N . ASN A 1 85 ? -3.425 -3.199 6.607 1.00 87.31 85 ASN A N 1
ATOM 688 C CA . ASN A 1 85 ? -2.953 -2.965 7.973 1.00 87.31 85 ASN A CA 1
ATOM 689 C C . ASN A 1 85 ? -4.013 -3.398 9.009 1.00 87.31 85 ASN A C 1
ATOM 691 O O . ASN A 1 85 ? -5.050 -2.729 9.102 1.00 87.31 85 ASN A O 1
ATOM 695 N N . PRO A 1 86 ? -3.798 -4.473 9.797 1.00 84.75 86 PRO A N 1
ATOM 696 C CA . PRO A 1 86 ? -4.787 -4.953 10.765 1.00 84.75 86 PRO A CA 1
ATOM 697 C C . PRO A 1 86 ? -4.973 -4.012 11.964 1.00 84.75 86 PRO A C 1
ATOM 699 O O . PRO A 1 86 ? -6.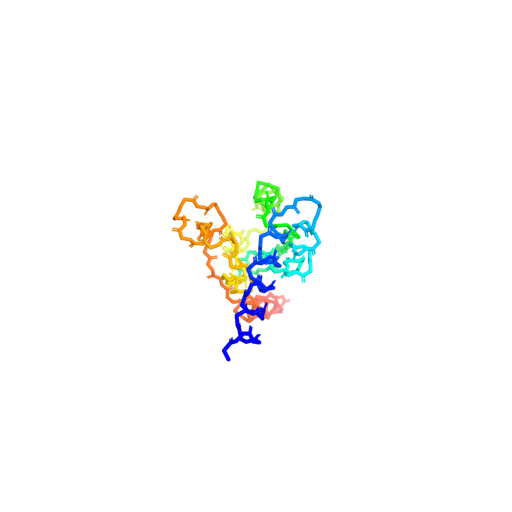006 -4.065 12.627 1.00 84.75 86 PRO A O 1
ATOM 702 N N . LEU A 1 87 ? -3.998 -3.139 12.243 1.00 82.94 87 LEU A N 1
ATOM 703 C CA . LEU A 1 87 ? -4.078 -2.175 13.344 1.00 82.94 87 LEU A CA 1
ATOM 704 C C . LEU A 1 87 ? -5.006 -1.000 13.010 1.00 82.94 87 LEU A C 1
ATOM 706 O O . LEU A 1 87 ? -5.620 -0.431 13.908 1.00 82.94 87 LEU A O 1
ATOM 710 N N . ALA A 1 88 ? -5.179 -0.690 11.723 1.00 82.19 88 ALA A N 1
ATOM 711 C CA . ALA A 1 88 ? -6.079 0.353 11.238 1.00 82.19 88 ALA A CA 1
ATOM 712 C C . ALA A 1 88 ? -7.505 -0.185 11.008 1.00 82.19 88 ALA A C 1
ATOM 714 O O . ALA A 1 88 ? -8.070 -0.087 9.914 1.00 82.19 88 ALA A O 1
ATOM 715 N N . PHE A 1 89 ? -8.105 -0.783 12.045 1.00 82.94 89 PHE A N 1
ATOM 716 C CA . PHE A 1 89 ? -9.409 -1.455 11.941 1.00 82.94 89 PHE A CA 1
ATOM 717 C C . PHE A 1 89 ? -10.551 -0.517 11.505 1.00 82.94 89 PHE A C 1
ATOM 719 O O . PHE A 1 89 ? -11.488 -0.949 10.834 1.00 82.94 89 PHE A O 1
ATOM 726 N N . TRP A 1 90 ? -10.453 0.784 11.803 1.00 78.88 90 TRP A N 1
ATOM 727 C CA . TRP A 1 90 ? -11.413 1.805 11.359 1.00 78.88 90 TRP A CA 1
ATOM 728 C C . TRP A 1 90 ? -11.482 1.951 9.831 1.00 78.88 90 TRP A C 1
ATOM 730 O O . TRP A 1 90 ? -12.488 2.417 9.300 1.00 78.88 90 TRP A O 1
ATOM 740 N N . ARG A 1 91 ? -10.452 1.500 9.103 1.00 80.00 91 ARG A N 1
ATOM 741 C CA . ARG A 1 91 ? -10.379 1.536 7.633 1.00 80.00 91 ARG A CA 1
ATOM 742 C C . ARG A 1 91 ? -10.836 0.234 6.981 1.00 80.00 91 ARG A C 1
ATOM 744 O O . ARG A 1 91 ? -10.781 0.128 5.757 1.00 80.00 91 ARG A O 1
ATOM 751 N N . TYR A 1 92 ? -11.313 -0.754 7.744 1.00 85.88 92 TYR A N 1
ATOM 752 C CA . TYR A 1 92 ? -11.693 -2.061 7.191 1.00 85.88 92 TYR A CA 1
ATOM 753 C C . TYR A 1 92 ? -12.781 -1.964 6.122 1.00 85.88 92 TYR A C 1
ATOM 755 O O . TYR A 1 92 ? -12.774 -2.757 5.182 1.00 85.88 92 TYR A O 1
ATOM 763 N N . HIS A 1 93 ? -13.649 -0.949 6.186 1.00 84.81 93 HIS A N 1
ATOM 764 C CA . HIS A 1 93 ? -14.597 -0.675 5.106 1.00 84.81 93 HIS A CA 1
ATOM 765 C C . HIS A 1 93 ? -13.886 -0.491 3.749 1.00 84.81 93 HIS A C 1
ATOM 767 O O . HIS A 1 93 ? -14.353 -1.005 2.741 1.00 84.81 93 HIS A O 1
ATOM 773 N N . SER A 1 94 ? -12.716 0.160 3.725 1.00 84.50 94 SER A N 1
ATOM 774 C CA . SER A 1 94 ? -11.907 0.375 2.515 1.00 84.50 94 SER A CA 1
ATOM 775 C C . SER A 1 94 ? -11.225 -0.911 2.051 1.00 84.50 94 SER A C 1
ATOM 777 O O . SER A 1 94 ? -10.972 -1.110 0.871 1.00 84.50 94 SER A O 1
ATOM 779 N N . TYR A 1 95 ? -10.906 -1.806 2.986 1.00 86.44 95 TYR A N 1
ATOM 780 C CA . TYR A 1 95 ? -10.257 -3.081 2.683 1.00 86.44 95 TYR A CA 1
ATOM 781 C C . TYR A 1 95 ? -11.221 -4.100 2.080 1.00 86.44 95 TYR A C 1
ATOM 783 O O . TYR A 1 95 ? -10.786 -5.037 1.404 1.00 86.44 95 TYR A O 1
ATOM 791 N N . LEU A 1 96 ? -12.501 -3.983 2.425 1.00 87.69 96 LEU A N 1
ATOM 792 C CA . LEU A 1 96 ? -13.582 -4.823 1.922 1.00 87.69 96 LEU A CA 1
ATOM 793 C C . LEU A 1 96 ? -14.205 -4.240 0.651 1.00 87.69 96 LEU A C 1
ATOM 795 O O . LEU A 1 96 ? -14.775 -4.992 -0.141 1.00 87.69 96 LEU A O 1
ATOM 799 N N . ASP A 1 97 ? -14.056 -2.934 0.427 1.00 89.62 97 ASP A N 1
ATOM 800 C CA . ASP A 1 97 ? -14.468 -2.294 -0.811 1.00 89.62 97 ASP A CA 1
ATOM 801 C C . ASP A 1 97 ? -13.586 -2.743 -1.985 1.00 89.62 97 ASP A C 1
ATOM 803 O O . ASP A 1 97 ? -12.439 -2.327 -2.155 1.00 89.62 97 ASP A O 1
ATOM 807 N N . LYS A 1 98 ? -14.157 -3.589 -2.849 1.00 83.38 98 LYS A N 1
ATOM 808 C CA . LYS A 1 98 ? -13.512 -4.036 -4.092 1.00 83.38 98 LYS A CA 1
ATOM 809 C C . LYS A 1 98 ? -13.258 -2.884 -5.066 1.00 83.38 98 LYS A C 1
ATOM 811 O O . LYS A 1 98 ? -12.462 -3.035 -5.994 1.00 83.38 98 LYS A O 1
ATOM 816 N N . ASN A 1 99 ? -13.941 -1.753 -4.893 1.00 88.06 99 ASN A N 1
ATOM 817 C CA . ASN A 1 99 ? -13.778 -0.589 -5.744 1.00 88.06 99 ASN A CA 1
ATOM 818 C C . ASN A 1 99 ? -12.633 0.324 -5.328 1.00 88.06 99 ASN A C 1
ATOM 820 O O . ASN A 1 99 ? -12.257 1.176 -6.141 1.00 88.06 99 ASN A O 1
ATOM 824 N N . ASP A 1 100 ? -12.037 0.101 -4.154 1.00 88.88 100 ASP A N 1
ATOM 825 C CA . ASP A 1 100 ? -10.952 0.927 -3.655 1.00 88.88 100 ASP A CA 1
ATOM 826 C C . ASP A 1 100 ? -9.762 0.921 -4.637 1.00 88.88 100 ASP A C 1
ATOM 828 O O . ASP A 1 100 ? -9.186 -0.135 -4.942 1.00 88.88 100 ASP A O 1
ATOM 832 N N . PRO A 1 101 ? -9.366 2.095 -5.157 1.00 90.06 101 PRO A N 1
ATOM 833 C CA . PRO A 1 101 ? -8.347 2.203 -6.194 1.00 90.06 101 PRO A CA 1
ATOM 834 C C . PRO A 1 101 ? -6.966 1.707 -5.756 1.00 90.06 101 PRO A C 1
ATOM 836 O O . PRO A 1 101 ? -6.162 1.381 -6.628 1.00 90.06 101 PRO A O 1
ATOM 839 N N . ARG A 1 102 ? -6.680 1.639 -4.449 1.00 90.06 102 ARG A N 1
ATOM 840 C CA . ARG A 1 102 ? -5.401 1.149 -3.911 1.00 90.06 102 ARG A CA 1
ATOM 841 C C . ARG A 1 102 ? -5.303 -0.361 -4.015 1.00 90.06 102 ARG A C 1
ATOM 843 O O . ARG A 1 102 ? -4.275 -0.890 -4.420 1.00 90.06 102 ARG A O 1
ATOM 850 N N . TYR A 1 103 ? -6.385 -1.056 -3.673 1.00 90.19 103 TYR A N 1
ATOM 851 C CA . TYR A 1 103 ? -6.418 -2.518 -3.628 1.00 90.19 103 TYR A CA 1
ATOM 852 C C . TYR A 1 103 ? -6.670 -3.159 -4.996 1.00 90.19 103 TYR A C 1
ATOM 854 O O . TYR A 1 103 ? -6.419 -4.353 -5.151 1.00 90.19 103 TYR A O 1
ATOM 862 N N . LYS A 1 104 ? -7.080 -2.368 -5.997 1.00 91.38 104 LYS A N 1
ATOM 863 C CA . LYS A 1 104 ? -7.090 -2.766 -7.415 1.00 91.38 104 LYS A CA 1
ATOM 864 C C . LYS A 1 104 ? -5.690 -2.915 -8.015 1.00 91.38 104 LYS A C 1
ATOM 866 O O . LYS A 1 104 ? -5.543 -3.575 -9.038 1.00 91.38 104 LYS A O 1
ATOM 871 N N . ILE A 1 105 ? -4.677 -2.296 -7.408 1.00 92.38 105 ILE A N 1
ATOM 872 C CA . ILE A 1 105 ? -3.289 -2.402 -7.862 1.00 92.38 105 ILE A CA 1
ATOM 873 C C . ILE A 1 105 ? -2.746 -3.789 -7.474 1.00 92.38 105 ILE A C 1
ATOM 875 O O . ILE A 1 105 ? -2.948 -4.221 -6.328 1.00 92.38 105 ILE A O 1
ATOM 879 N N . PRO A 1 106 ? -2.066 -4.502 -8.396 1.00 92.75 106 PRO A N 1
ATOM 880 C CA . PRO A 1 106 ? -1.512 -5.819 -8.115 1.00 92.75 106 PRO A CA 1
ATOM 881 C C . PRO A 1 106 ? -0.496 -5.745 -6.976 1.00 92.75 106 PRO A C 1
ATOM 883 O O . PRO A 1 106 ? 0.321 -4.826 -6.906 1.00 92.75 106 PRO A O 1
ATOM 886 N N . TYR A 1 107 ? -0.570 -6.715 -6.070 1.00 93.81 107 TYR A N 1
ATOM 887 C CA . TYR A 1 107 ? 0.382 -6.847 -4.975 1.00 93.81 107 TYR A CA 1
ATOM 888 C C . TYR A 1 107 ? 1.637 -7.585 -5.448 1.00 93.81 107 TYR A C 1
ATOM 890 O O . TYR A 1 107 ? 1.521 -8.592 -6.144 1.00 93.81 107 TYR A O 1
ATOM 898 N N . LYS A 1 108 ? 2.805 -7.093 -5.031 1.00 93.25 108 LYS A N 1
ATOM 899 C CA . LYS A 1 108 ? 4.090 -7.800 -5.075 1.00 93.25 108 LYS A CA 1
ATOM 900 C C . LYS A 1 108 ? 4.811 -7.590 -3.751 1.00 93.25 108 LYS A C 1
ATOM 902 O O . LYS A 1 108 ? 4.651 -6.536 -3.136 1.00 93.25 108 LYS A O 1
ATOM 907 N N . SER A 1 109 ? 5.587 -8.569 -3.306 1.00 92.19 109 SER A N 1
ATOM 908 C CA . SER A 1 109 ? 6.386 -8.400 -2.089 1.00 92.19 109 SER A CA 1
ATOM 909 C C . SER A 1 109 ? 7.602 -7.500 -2.349 1.00 92.19 109 SER A C 1
ATOM 911 O O . SER A 1 109 ? 8.084 -7.393 -3.478 1.00 92.19 109 SER A O 1
ATOM 913 N N . GLU A 1 110 ? 8.111 -6.842 -1.302 1.00 89.56 110 GLU A N 1
ATOM 914 C CA . GLU A 1 110 ? 9.363 -6.074 -1.399 1.00 89.56 110 GLU A CA 1
ATOM 915 C C . GLU A 1 110 ? 10.535 -6.974 -1.824 1.00 89.56 110 GLU A C 1
ATOM 917 O O . GLU A 1 110 ? 11.310 -6.586 -2.699 1.00 89.56 110 GLU A O 1
ATOM 922 N N . ASP A 1 111 ? 10.591 -8.203 -1.305 1.00 90.69 111 ASP A N 1
ATOM 923 C CA . ASP A 1 111 ? 11.623 -9.191 -1.637 1.00 90.69 111 ASP A CA 1
ATOM 924 C C . ASP A 1 111 ? 11.621 -9.566 -3.129 1.00 90.69 111 ASP A C 1
ATOM 926 O O . ASP A 1 111 ? 12.680 -9.694 -3.748 1.00 90.69 111 ASP A O 1
ATOM 930 N N . GLU A 1 112 ? 10.438 -9.719 -3.737 1.00 89.62 112 GLU A N 1
ATOM 931 C CA . GLU A 1 112 ? 10.302 -9.998 -5.172 1.00 89.62 112 GLU A CA 1
ATOM 932 C C . GLU A 1 112 ? 10.846 -8.849 -6.022 1.00 89.62 112 GLU A C 1
ATOM 934 O O . GLU A 1 112 ? 11.544 -9.087 -7.013 1.00 89.62 112 GLU A O 1
ATOM 939 N N . ILE A 1 113 ? 10.562 -7.605 -5.628 1.00 89.62 113 ILE A N 1
ATOM 940 C CA . ILE A 1 113 ? 11.083 -6.425 -6.321 1.00 89.62 113 ILE A CA 1
ATOM 941 C C . ILE A 1 113 ? 12.599 -6.325 -6.153 1.00 89.62 113 ILE A C 1
ATOM 943 O O . ILE A 1 113 ? 13.307 -6.075 -7.129 1.00 89.62 113 ILE A O 1
ATOM 947 N N . GLU A 1 114 ? 13.130 -6.551 -4.951 1.00 89.69 114 GLU A N 1
ATOM 948 C CA . GLU A 1 114 ? 14.573 -6.493 -4.715 1.00 89.69 114 GLU A CA 1
ATOM 949 C C . GLU A 1 114 ? 15.322 -7.573 -5.507 1.00 89.69 114 GLU A C 1
ATOM 951 O O . GLU A 1 114 ? 16.350 -7.296 -6.135 1.00 89.69 114 GLU A O 1
ATOM 956 N N . LYS A 1 115 ? 14.787 -8.798 -5.537 1.00 90.19 115 LYS A N 1
ATOM 957 C CA . LYS A 1 115 ? 15.333 -9.884 -6.353 1.00 90.19 115 LYS A CA 1
ATOM 958 C C . LYS A 1 115 ? 15.356 -9.494 -7.831 1.00 90.19 115 LYS A C 1
ATOM 960 O O . LYS A 1 115 ? 16.396 -9.622 -8.478 1.00 90.19 115 LYS A O 1
ATOM 965 N N . ARG A 1 116 ? 14.252 -8.946 -8.347 1.00 87.44 116 ARG A N 1
ATOM 966 C CA . ARG A 1 116 ? 14.156 -8.543 -9.754 1.00 87.44 116 ARG A CA 1
ATOM 967 C C . ARG A 1 116 ? 15.128 -7.418 -10.110 1.00 87.44 116 ARG A C 1
ATOM 969 O O . ARG A 1 116 ? 15.767 -7.483 -11.159 1.00 87.44 116 ARG A O 1
ATOM 976 N N . LYS A 1 117 ? 15.315 -6.434 -9.224 1.00 86.50 117 LYS A N 1
ATOM 977 C CA . LYS A 1 117 ? 16.344 -5.389 -9.383 1.00 86.50 117 LYS A CA 1
ATOM 978 C C . LYS A 1 117 ? 17.738 -5.983 -9.554 1.00 86.50 117 LYS A C 1
ATOM 980 O O . LYS A 1 117 ? 18.479 -5.564 -10.441 1.00 86.50 117 LYS A O 1
ATOM 985 N N . LYS A 1 118 ? 18.097 -6.962 -8.717 1.00 88.44 118 LYS A N 1
ATOM 986 C CA . LYS A 1 118 ? 19.406 -7.634 -8.774 1.00 88.44 118 LYS A CA 1
ATOM 987 C C . LYS A 1 118 ? 19.588 -8.405 -10.082 1.00 88.44 118 LYS A C 1
ATOM 989 O O . LYS A 1 118 ? 20.653 -8.307 -10.686 1.00 88.44 118 LYS A O 1
ATOM 994 N N . GLU A 1 119 ? 18.558 -9.115 -10.539 1.00 88.00 119 GLU A N 1
ATOM 995 C CA . GLU A 1 119 ? 18.571 -9.849 -11.814 1.00 88.00 119 GLU A CA 1
ATOM 996 C C . GLU A 1 119 ? 18.777 -8.912 -13.012 1.00 88.00 119 GLU A C 1
ATOM 998 O O . GLU A 1 119 ? 19.645 -9.161 -13.848 1.00 88.00 119 GLU A O 1
ATOM 1003 N N . ILE A 1 120 ? 18.046 -7.794 -13.061 1.00 85.25 120 ILE A N 1
ATOM 1004 C CA . ILE A 1 120 ? 18.188 -6.787 -14.122 1.00 85.25 120 ILE A CA 1
ATOM 1005 C C . ILE A 1 120 ? 19.589 -6.167 -14.088 1.00 85.25 120 ILE A C 1
ATOM 1007 O O . ILE A 1 120 ? 20.262 -6.102 -15.116 1.00 85.25 120 ILE A O 1
ATOM 1011 N N . ALA A 1 121 ? 20.071 -5.769 -12.907 1.00 85.50 121 ALA A N 1
ATOM 1012 C CA . ALA A 1 121 ? 21.410 -5.205 -12.752 1.00 85.50 121 ALA A CA 1
ATOM 1013 C C . ALA A 1 121 ? 22.514 -6.192 -13.171 1.00 85.50 121 ALA A C 1
ATOM 1015 O O . ALA A 1 121 ? 23.526 -5.781 -13.738 1.00 85.50 121 ALA A O 1
ATOM 1016 N N . HIS A 1 122 ? 22.329 -7.490 -12.913 1.00 86.69 122 HIS A N 1
ATOM 1017 C CA . HIS A 1 122 ? 23.252 -8.530 -13.359 1.00 86.69 122 HIS A CA 1
ATOM 1018 C C . HIS A 1 122 ? 23.214 -8.714 -14.883 1.00 86.69 122 HIS A C 1
ATOM 1020 O O . HIS A 1 122 ? 24.265 -8.731 -15.520 1.00 86.69 122 HIS A O 1
ATOM 1026 N N . SER A 1 123 ? 22.021 -8.768 -15.482 1.00 83.62 123 SER A N 1
ATOM 1027 C CA . SER A 1 123 ? 21.849 -8.891 -16.935 1.00 83.62 123 SER A CA 1
ATOM 1028 C C . SER A 1 123 ? 22.470 -7.720 -17.699 1.00 83.62 123 SER A C 1
ATOM 1030 O O . SER A 1 123 ? 23.094 -7.931 -18.737 1.00 83.62 123 SER A O 1
ATOM 1032 N N . LEU A 1 124 ? 22.333 -6.495 -17.184 1.00 81.38 124 LEU A N 1
ATOM 1033 C CA . LEU A 1 124 ? 22.927 -5.302 -17.792 1.00 81.38 124 LEU A CA 1
ATOM 1034 C C . LEU A 1 124 ? 24.459 -5.324 -17.725 1.00 81.38 124 LEU A C 1
ATOM 1036 O O . LEU A 1 124 ? 25.110 -4.910 -18.677 1.00 81.38 124 LEU A O 1
ATOM 1040 N N . LYS A 1 125 ? 25.048 -5.843 -16.639 1.00 80.38 125 LYS A N 1
ATOM 1041 C CA . LYS A 1 125 ? 26.511 -5.976 -16.515 1.00 80.38 125 LYS A CA 1
ATOM 1042 C C . LYS A 1 125 ? 27.101 -6.996 -17.491 1.00 80.38 125 LYS A C 1
ATOM 1044 O O . LYS A 1 125 ? 28.209 -6.788 -17.967 1.00 80.38 125 LYS A O 1
ATOM 1049 N N . ASN A 1 126 ? 26.374 -8.071 -17.795 1.00 74.50 126 ASN A N 1
ATOM 1050 C CA . ASN A 1 126 ? 26.862 -9.132 -18.679 1.00 74.50 126 ASN A CA 1
ATOM 1051 C C . ASN A 1 126 ? 26.713 -8.805 -20.176 1.00 74.50 126 ASN A C 1
ATOM 1053 O O . ASN A 1 126 ? 27.408 -9.407 -20.979 1.00 74.50 126 ASN A O 1
ATOM 1057 N N . HIS A 1 127 ? 25.839 -7.865 -20.554 1.00 62.34 127 HIS A N 1
ATOM 1058 C CA . HIS A 1 127 ? 25.656 -7.432 -21.949 1.00 62.34 127 HIS A CA 1
ATOM 1059 C C . HIS A 1 127 ? 26.633 -6.337 -22.413 1.00 62.34 127 HIS A C 1
ATOM 1061 O O . HIS A 1 127 ? 26.604 -5.954 -23.579 1.00 62.34 127 HIS A O 1
ATOM 1067 N N . VAL A 1 128 ? 27.464 -5.810 -21.509 1.00 58.72 128 VAL A N 1
ATOM 1068 C CA . VAL A 1 128 ? 28.449 -4.747 -21.791 1.00 58.72 128 VAL A CA 1
ATOM 1069 C C . VAL A 1 128 ? 29.870 -5.314 -22.006 1.00 58.72 128 VAL A C 1
ATOM 1071 O O . VAL A 1 128 ? 30.785 -4.556 -22.312 1.00 58.72 128 VAL A O 1
ATOM 1074 N N . ASN A 1 129 ? 30.048 -6.638 -21.904 1.00 46.31 129 ASN A N 1
ATOM 1075 C CA . ASN A 1 129 ? 31.276 -7.363 -22.268 1.00 46.31 129 ASN A CA 1
ATOM 1076 C C . ASN A 1 129 ? 31.067 -8.172 -23.549 1.00 46.31 129 ASN A C 1
ATOM 1078 O O . ASN A 1 129 ? 32.064 -8.352 -24.280 1.00 46.31 129 ASN A O 1
#

Secondary structure (DSSP, 8-state):
-HHHHHHHHHHHHHHHHTTSTTHHHHHHHHHHTTT-EEEESSSSSEEE-TTS--HHHHHHHHHHH--TTS--TTTT-EEE-----TT-GGGHHHHH-TT-TTTTSPB--HHHHHHHHHHHHHHHHHTT-

Mean predicted aligned erro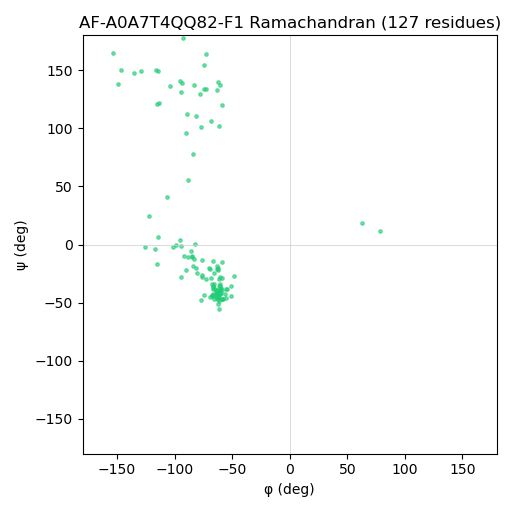r: 7.52 Å

=== Feature glossary ===
Feature key, reading from the visual/contextual features back to the raw sequence:

Rendered structure images. Structure images are PyMOL renders from six orthogonal camera directions. Cartoon representation draws helices as coils and strands as arrows; sticks shows the backbone as bonds; surface shows the solvent-excluded envelope. Rainbow coloring maps sequence position to hue (blue→red, N→C); chain coloring assigns a distinct color per polypeptide.

Contact-map, Ramachandran, and PAE plots. Three diagnostic plots accompany the record. The Cα contact map visualizes the tertiary structure as a 2D adjacency matrix (8 Å cutoff, sequence-local contacts suppressed). The Ramachandran plot shows the distribution of backbone (φ, ψ) torsions, with points in the α and β basins reflecting secondary structure content. The PAE plot shows AlphaFold's inter-residue confidence as a color matrix.

InterPro / GO / CATH / organism. The annotation block draws on four external resources. InterPro: which protein families and domains the sequence belongs to. GO: standardized terms for what the protein does, what process it participates in, and where in the cell it acts. CATH: which structural fold it has in the CATH hierarchy. Organism: the species of origin.

Nearest PDB structures. Structural nearest neighbors (via Foldseek easy-search vs the PDB). Reported per hit: target PDB id, E-value, and alignment TM-score. A TM-score above ~0.5 is the conventional threshold for 'same fold'.

Predicted aligned error. Predicted aligned error is AlphaFold's pairwise confidence. Unlike pLDDT (per-residue), PAE is per-residue-pair and captures whether two parts of the structure are correctly placed relative to each other. Units are ångströms of expected positional error.

Solvent-accessible surface area. SASA measures how much of the protein is reachable by solvent. It is computed by rolling a water-sized probe over the atomic surface and summing the exposed area (Å²). Per-residue SASA distinguishes core (buried, low SASA) from surface (exposed, high SASA) residues; total SASA is a whole-molecule size measure.

B-factor. Crystallographic B-factors measure how much each atom's electron density is smeared out, in Å². They rise in mobile loops and surface residues and fall in the buried interior. In AlphaFold models this column is repurposed to hold pLDDT instead.

pLDDT. For AlphaFold models, the B-factor field carries pLDDT — the model's own estimate of local accuracy on a 0–100 scale. Regions with pLDDT<50 should be treated as essentially unmodeled; they often correspond to intrinsically disordered segments.

Backbone torsions (φ/ψ). φ (phi) and ψ (psi) are the two rotatable backbone dihedrals per residue: φ is the C(i-1)–N–Cα–C torsion, ψ is the N–Cα–C–N(i+1) torsion, both in degrees on (−180°, 180°]. α-helical residues cluster near (−60°, −45°); β-strand residues near (−120°, +130°). A Ramachandran plot is simply a scatter of (φ, ψ) for every residue.

Radius of gyration, Cα contacts, bounding box. Radius of gyration (Rg) is the root-mean-square distance of Cα atoms from their centroid — a single number for overall size and compactness. A globular domain of N residues has Rg ≈ 2.2·N^0.38 Å; an extended or disordered chain has a much larger Rg. The Cα contact count is the number of residue pairs whose Cα atoms are within 8 Å and are more than four positions apart in sequence — a standard proxy for tertiary packing density. The bounding box is the smallest axis-aligned box enclosing all Cα atoms.

Secondary structure (3-state, P-SEA). Three-state secondary structure (P-SEA) collapses the eight DSSP classes into helix (a), strand (b), and coil (c). P-SEA assigns these from Cα geometry alone — distances and angles — without requiring backbone oxygens, so it works on any Cα trace.

Secondary structure (8-state, DSSP). Secondary structure is the local, repeating backbone conformation. DSSP classifies it into eight states by reading the hydrogen-bond network: three helix types (H, G, I), two β types (E, B), two non-regular types (T, S), and unstructured coil (-).

Foldseek 3Di. The Foldseek 3Di string encodes local tertiary geometry as a 20-letter alphabet — one character per residue — derived from the relative positions of nearby Cα atoms. Unlike the amino-acid sequence, 3Di is a direct function of the 3D structure, so two proteins with the same fold have similar 3Di strings even at low sequence identity.

mmCIF coordinates. Structure coordinates are given as an mmCIF _atom_site loop: one row per atom with element, residue name, chain id, sequence number, and x/y/z position in Å. Only the four main-chain atoms per residue are included here; side chains are omitted to keep the record compact.

Sequence. This is the polypeptide sequence — one letter per residue, N-terminus first. Length ranges from a few dozen residues for small domains to over a thousand for large multi-domain proteins.